Protein AF-A0A7Y9DZB4-F1 (afdb_monomer)

Organism: NCBI:txid663602

Foldseek 3Di:
DDDDDDDDDDDDDPDDDDDDDDDDDDDDDDDDDPLPPPPPDDDPVLLVVLVLLQVQQWFAAPPDQQGIDGVNHGDPPSCSRVVCVVNQQWDWADDPPPDTTGIHGGPSVCVVNVHPPPD

Solvent-accessible surface area (backbone atoms only — not comparable to full-atom values): 7753 Å² total; per-residue (Å²): 134,85,87,80,91,77,82,78,84,78,77,82,80,82,76,77,79,79,83,81,80,76,90,80,85,80,88,75,81,89,71,87,69,79,95,73,80,69,68,94,70,73,49,74,67,58,48,53,50,50,53,39,23,69,68,63,41,23,33,32,38,94,88,47,92,59,35,25,22,49,79,87,37,78,39,95,52,51,60,50,44,61,51,34,39,74,67,52,34,30,41,77,42,84,50,64,90,97,48,59,18,40,33,36,65,25,73,64,35,34,61,74,70,68,49,83,87,82,127

Structure (mmCIF, N/CA/C/O backbone):
data_AF-A0A7Y9DZB4-F1
#
_entry.id   AF-A0A7Y9DZB4-F1
#
loop_
_atom_site.group_PDB
_atom_site.id
_atom_site.type_symbol
_atom_site.label_atom_id
_atom_site.label_alt_id
_atom_site.label_comp_id
_atom_site.label_asym_id
_atom_site.label_entity_id
_atom_site.label_seq_id
_atom_site.pdbx_PDB_ins_code
_atom_site.Cartn_x
_atom_site.Cartn_y
_atom_site.Cartn_z
_atom_site.occupancy
_atom_site.B_iso_or_equiv
_atom_site.auth_seq_id
_atom_site.auth_comp_id
_atom_site.auth_asym_id
_atom_site.auth_atom_id
_atom_site.pdbx_PDB_model_num
ATOM 1 N N . MET A 1 1 ? -20.172 -40.048 -53.723 1.00 40.56 1 MET A N 1
ATOM 2 C CA . MET A 1 1 ? -18.847 -39.722 -53.156 1.00 40.56 1 MET A CA 1
ATOM 3 C C . MET A 1 1 ? -18.949 -38.396 -52.409 1.00 40.56 1 MET A C 1
ATOM 5 O O . MET A 1 1 ? -19.371 -37.424 -53.011 1.00 40.56 1 MET A O 1
ATOM 9 N N . THR A 1 2 ? -18.633 -38.432 -51.111 1.00 47.84 2 THR A N 1
ATOM 10 C CA . THR A 1 2 ? -17.966 -37.404 -50.282 1.00 47.84 2 THR A CA 1
ATOM 11 C C . THR A 1 2 ? -18.483 -35.954 -50.253 1.00 47.84 2 THR A C 1
ATOM 13 O O . THR A 1 2 ? -18.338 -35.192 -51.200 1.00 47.84 2 THR A O 1
ATOM 16 N N . VAL A 1 3 ? -18.962 -35.556 -49.069 1.00 51.53 3 VAL A N 1
ATOM 17 C CA . VAL A 1 3 ? -19.099 -34.164 -48.598 1.00 51.53 3 VAL A CA 1
ATOM 18 C C . VAL A 1 3 ? -17.707 -33.576 -48.320 1.00 51.53 3 VAL A C 1
ATOM 20 O O . VAL A 1 3 ? -16.842 -34.301 -47.824 1.00 51.53 3 VAL A O 1
ATOM 23 N N . PRO A 1 4 ? -17.509 -32.256 -48.484 1.00 53.22 4 PRO A N 1
ATOM 24 C CA . PRO A 1 4 ? -16.897 -31.551 -47.363 1.00 53.22 4 PRO A CA 1
ATOM 25 C C . PRO A 1 4 ? -17.661 -30.284 -46.968 1.00 53.22 4 PRO A C 1
ATOM 27 O O . PRO A 1 4 ? -18.078 -29.465 -47.784 1.00 53.22 4 PRO A O 1
ATOM 30 N N . ALA A 1 5 ? -17.820 -30.158 -45.654 1.00 56.97 5 ALA A N 1
ATOM 31 C CA . ALA A 1 5 ? -18.380 -29.019 -44.961 1.00 56.97 5 ALA A CA 1
ATOM 32 C C . ALA A 1 5 ? -17.468 -27.795 -45.127 1.00 56.97 5 ALA A C 1
ATOM 34 O O . ALA A 1 5 ? -16.314 -27.811 -44.696 1.00 56.97 5 ALA A O 1
ATOM 35 N N . ALA A 1 6 ? -18.001 -26.715 -45.695 1.00 50.62 6 ALA A N 1
ATOM 36 C CA . ALA A 1 6 ? -17.338 -25.419 -45.709 1.00 50.62 6 ALA A CA 1
ATOM 37 C C . ALA A 1 6 ? -18.009 -24.487 -44.692 1.00 50.62 6 ALA A C 1
ATOM 39 O O . ALA A 1 6 ? -19.182 -24.137 -44.797 1.00 50.62 6 ALA A O 1
ATOM 40 N N . ARG A 1 7 ? -17.217 -24.142 -43.673 1.00 52.00 7 ARG A N 1
ATOM 41 C CA . ARG A 1 7 ? -17.470 -23.174 -42.600 1.00 52.00 7 ARG A CA 1
ATOM 42 C C . ARG A 1 7 ? -18.186 -21.916 -43.100 1.00 52.00 7 ARG A C 1
ATOM 44 O O . ARG A 1 7 ? -17.708 -21.253 -44.014 1.00 52.00 7 ARG A O 1
ATOM 51 N N . GLY A 1 8 ? -19.268 -21.549 -42.416 1.00 49.66 8 GLY A N 1
ATOM 52 C CA . GLY A 1 8 ? -19.957 -20.279 -42.626 1.00 49.66 8 GLY A CA 1
ATOM 53 C C . GLY A 1 8 ? -19.046 -19.062 -42.393 1.00 49.66 8 GLY A C 1
ATOM 54 O O . GLY A 1 8 ? -18.129 -19.121 -41.563 1.00 49.66 8 GLY A O 1
ATOM 55 N N . PRO A 1 9 ? -19.286 -17.943 -43.096 1.00 49.72 9 PRO A N 1
ATOM 56 C CA . PRO A 1 9 ? -18.543 -16.714 -42.872 1.00 49.72 9 PRO A CA 1
ATOM 57 C C . PRO A 1 9 ? -18.872 -16.147 -41.485 1.00 49.72 9 PRO A C 1
ATOM 59 O O . PRO A 1 9 ? -20.027 -15.893 -41.138 1.00 49.72 9 PRO A O 1
ATOM 62 N N . ARG A 1 10 ? -17.829 -15.956 -40.672 1.00 52.25 10 ARG A N 1
ATOM 63 C CA . ARG A 1 10 ? -17.907 -15.237 -39.397 1.00 52.25 10 ARG A CA 1
ATOM 64 C C . ARG A 1 10 ? -18.275 -13.779 -39.681 1.00 52.25 10 ARG A C 1
ATOM 66 O O . ARG A 1 10 ? -17.613 -13.120 -40.477 1.00 52.25 10 ARG A O 1
ATOM 73 N N . ARG A 1 11 ? -19.328 -13.290 -39.020 1.00 51.31 11 ARG A N 1
ATOM 74 C CA . ARG A 1 11 ? -19.746 -11.879 -39.030 1.00 51.31 11 ARG A CA 1
ATOM 75 C C . ARG A 1 11 ? -18.556 -10.957 -38.706 1.00 51.31 11 ARG A C 1
ATOM 77 O O . ARG A 1 11 ? -17.810 -11.274 -37.778 1.00 51.31 11 ARG A O 1
ATOM 84 N N . PRO A 1 12 ? -18.397 -9.808 -39.384 1.00 42.91 12 PRO A N 1
ATOM 85 C CA . PRO A 1 12 ? -17.452 -8.794 -38.944 1.00 42.91 12 PRO A CA 1
ATOM 86 C C . PRO A 1 12 ? -17.943 -8.197 -37.620 1.00 42.91 12 PRO A C 1
ATOM 88 O O . PRO A 1 12 ? -19.071 -7.711 -37.521 1.00 42.91 12 PRO A O 1
ATOM 91 N N . ALA A 1 13 ? -17.103 -8.254 -36.587 1.00 48.38 13 ALA A N 1
ATOM 92 C CA . ALA A 1 13 ? -17.318 -7.498 -35.364 1.00 48.38 13 ALA A CA 1
ATOM 93 C C . ALA A 1 13 ? -17.157 -6.009 -35.699 1.00 48.38 13 ALA A C 1
ATOM 95 O O . ALA A 1 13 ? -16.044 -5.526 -35.911 1.00 48.38 13 ALA A O 1
ATOM 96 N N . VAL A 1 14 ? -18.279 -5.296 -35.789 1.00 45.47 14 VAL A N 1
ATOM 97 C CA . VAL A 1 14 ? -18.306 -3.833 -35.839 1.00 45.47 14 VAL A CA 1
ATOM 98 C C . VAL A 1 14 ? -17.691 -3.333 -34.536 1.00 45.47 14 VAL A C 1
ATOM 100 O O . VAL A 1 14 ? -18.293 -3.426 -33.470 1.00 45.47 14 VAL A O 1
ATOM 103 N N . ARG A 1 15 ? -16.448 -2.861 -34.619 1.00 45.25 15 ARG A N 1
ATOM 104 C CA . ARG A 1 15 ? -15.750 -2.204 -33.517 1.00 45.25 15 ARG A CA 1
ATOM 105 C C . ARG A 1 15 ? -16.180 -0.742 -33.537 1.00 45.25 15 ARG A C 1
ATOM 107 O O . ARG A 1 15 ? -15.688 0.035 -34.350 1.00 45.25 15 ARG A O 1
ATOM 114 N N . THR A 1 16 ? -17.139 -0.379 -32.696 1.00 47.94 16 THR A N 1
ATOM 115 C CA . THR A 1 16 ? -17.482 1.022 -32.445 1.00 47.94 16 THR A CA 1
ATOM 116 C C . THR A 1 16 ? -16.262 1.738 -31.852 1.00 47.94 16 THR A C 1
ATOM 118 O O . THR A 1 16 ? -15.683 1.239 -30.884 1.00 47.94 16 THR A O 1
ATOM 121 N N . PRO A 1 17 ? -15.829 2.888 -32.395 1.00 43.03 17 PRO A N 1
ATOM 122 C CA . PRO A 1 17 ? -14.870 3.740 -31.709 1.00 43.03 17 PRO A CA 1
ATOM 123 C C . PRO A 1 17 ? -15.565 4.431 -30.527 1.00 43.03 17 PRO A C 1
ATOM 125 O O . PRO A 1 17 ? -16.598 5.078 -30.695 1.00 43.03 17 PRO A O 1
ATOM 128 N N . HIS A 1 18 ? -14.999 4.295 -29.326 1.00 32.50 18 HIS A N 1
ATOM 129 C CA . HIS A 1 18 ? -15.340 5.168 -28.203 1.00 32.50 18 HIS A CA 1
ATOM 130 C C . HIS A 1 18 ? -14.885 6.593 -28.557 1.00 32.50 18 HIS A C 1
ATOM 132 O O . HIS A 1 18 ? -13.732 6.755 -28.968 1.00 32.50 18 HIS A O 1
ATOM 138 N N . PRO A 1 19 ? -15.735 7.626 -28.423 1.00 39.53 19 PRO A N 1
ATOM 139 C CA . PRO A 1 19 ? -15.304 8.992 -28.669 1.00 39.53 19 PRO A CA 1
ATOM 140 C C . PRO A 1 19 ? -14.225 9.378 -27.652 1.00 39.53 19 PRO A C 1
ATOM 142 O O . PRO A 1 19 ? -14.448 9.353 -26.441 1.00 39.53 19 PRO A O 1
ATOM 145 N N . ALA A 1 20 ? -13.047 9.719 -28.173 1.00 43.56 20 ALA A N 1
ATOM 146 C CA . ALA A 1 20 ? -11.987 10.386 -27.439 1.00 43.56 20 ALA A CA 1
ATOM 147 C C . ALA A 1 20 ? -12.495 11.774 -27.028 1.00 43.56 20 ALA A C 1
ATOM 149 O O . ALA A 1 20 ? -12.616 12.671 -27.863 1.00 43.56 20 ALA A O 1
ATOM 150 N N . LEU A 1 21 ? -12.839 11.936 -25.749 1.00 41.00 21 LEU A N 1
ATOM 151 C CA . LEU A 1 21 ? -13.174 13.242 -25.205 1.00 41.00 21 LEU A CA 1
ATOM 152 C C . LEU A 1 21 ? -11.869 14.024 -25.027 1.00 41.00 21 LEU A C 1
ATOM 154 O O . LEU A 1 21 ? -10.999 13.647 -24.243 1.00 41.00 21 LEU A O 1
ATOM 158 N N . ALA A 1 22 ? -11.738 15.069 -25.837 1.00 37.25 22 ALA A N 1
ATOM 159 C CA . ALA A 1 22 ? -10.593 15.953 -25.910 1.00 37.25 22 ALA A CA 1
ATOM 160 C C . ALA A 1 22 ? -10.222 16.549 -24.544 1.00 37.25 22 ALA A C 1
ATOM 162 O O . ALA A 1 22 ? -11.070 16.995 -23.771 1.00 37.25 22 ALA A O 1
ATOM 163 N N . ALA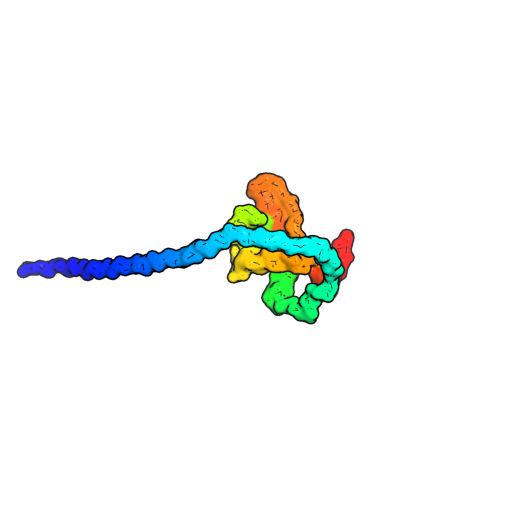 A 1 23 ? -8.917 16.598 -24.295 1.00 39.84 23 ALA A N 1
ATOM 164 C CA . ALA A 1 23 ? -8.311 17.396 -23.251 1.00 39.84 23 ALA A CA 1
ATOM 165 C C . ALA A 1 23 ? -8.504 18.894 -23.534 1.00 39.84 23 ALA A C 1
ATOM 167 O O . ALA A 1 23 ? -8.212 19.347 -24.637 1.00 39.84 23 ALA A O 1
ATOM 168 N N . THR A 1 24 ? -8.927 19.658 -22.524 1.00 41.56 24 THR A N 1
ATOM 169 C CA . THR A 1 24 ? -8.230 20.858 -22.009 1.00 41.56 24 THR A CA 1
ATOM 170 C C . THR A 1 24 ? -8.832 21.206 -20.632 1.00 41.56 24 THR A C 1
ATOM 172 O O . THR A 1 24 ? -10.050 21.361 -20.545 1.00 41.56 24 THR A O 1
ATOM 175 N N . PRO A 1 25 ? -8.047 21.324 -19.544 1.00 47.66 25 PRO A N 1
ATOM 176 C CA . PRO A 1 25 ? -8.549 21.813 -18.258 1.00 47.66 25 PRO A CA 1
ATOM 177 C C . PRO A 1 25 ? -8.534 23.353 -18.202 1.00 47.66 25 PRO A C 1
ATOM 179 O O . PRO A 1 25 ? -7.501 23.946 -18.517 1.00 47.66 25 PRO A O 1
ATOM 182 N N . PRO A 1 26 ? -9.601 24.039 -17.751 1.00 41.75 26 PRO A N 1
ATOM 183 C CA . PRO A 1 26 ? -9.462 25.395 -17.243 1.00 41.75 26 PRO A CA 1
ATOM 184 C C . PRO A 1 26 ? -8.977 25.355 -15.787 1.00 41.75 26 PRO A C 1
ATOM 186 O O . PRO A 1 26 ? -9.491 24.609 -14.951 1.00 41.75 26 PRO A O 1
ATOM 189 N N . ALA A 1 27 ? -7.946 26.155 -15.522 1.00 46.81 27 ALA A N 1
ATOM 190 C CA . ALA A 1 27 ? -7.295 26.340 -14.235 1.00 46.81 27 ALA A CA 1
ATOM 191 C C . ALA A 1 27 ? -8.301 26.627 -13.110 1.00 46.81 27 ALA A C 1
ATOM 193 O O . ALA A 1 27 ? -9.052 27.600 -13.169 1.00 46.81 27 ALA A O 1
ATOM 194 N N . VAL A 1 28 ? -8.271 25.804 -12.060 1.00 48.53 28 VAL A N 1
ATOM 195 C CA . VAL A 1 28 ? -8.932 26.110 -10.789 1.00 48.53 28 VAL A CA 1
ATOM 196 C C . VAL A 1 28 ? -7.841 26.588 -9.830 1.00 48.53 28 VAL A C 1
ATOM 198 O O . VAL A 1 28 ? -6.855 25.867 -9.660 1.00 48.53 28 VAL A O 1
ATOM 201 N N . PRO A 1 29 ? -7.954 27.791 -9.242 1.00 46.03 29 PRO A N 1
ATOM 202 C CA . PRO A 1 29 ? -6.919 28.324 -8.377 1.00 46.03 29 PRO A CA 1
ATOM 203 C C . PRO A 1 29 ? -6.811 27.507 -7.089 1.00 46.03 29 PRO A C 1
ATOM 205 O O . PRO A 1 29 ? -7.795 27.064 -6.496 1.00 46.03 29 PRO A O 1
ATOM 208 N N . GLU A 1 30 ? -5.558 27.334 -6.698 1.00 49.59 30 GLU A N 1
ATOM 209 C CA . GLU A 1 30 ? -5.000 26.613 -5.565 1.00 49.59 30 GLU A CA 1
ATOM 210 C C . GLU A 1 30 ? -5.540 27.137 -4.222 1.00 49.59 30 GLU A C 1
ATOM 212 O O . GLU A 1 30 ? -4.892 27.886 -3.493 1.00 49.59 30 GLU A O 1
ATOM 217 N N . ALA A 1 31 ? -6.767 26.755 -3.874 1.00 39.28 31 ALA A N 1
ATOM 218 C CA . ALA A 1 31 ? -7.271 26.916 -2.521 1.00 39.28 31 ALA A CA 1
ATOM 219 C C . ALA A 1 31 ? -6.742 25.754 -1.672 1.00 39.28 31 ALA A C 1
ATOM 221 O O . ALA A 1 31 ? -7.242 24.632 -1.757 1.00 39.28 31 ALA A O 1
ATOM 222 N N . ARG A 1 32 ? -5.720 26.041 -0.856 1.00 48.53 32 ARG A N 1
ATOM 223 C CA . ARG A 1 32 ? -5.269 25.230 0.287 1.00 48.53 32 ARG A CA 1
ATOM 224 C C . ARG A 1 32 ? -6.486 24.781 1.106 1.00 48.53 32 ARG A C 1
ATOM 226 O O . ARG A 1 32 ? -6.954 25.525 1.964 1.00 48.53 32 ARG A O 1
ATOM 233 N N . ARG A 1 33 ? -7.006 23.580 0.846 1.00 45.38 33 ARG A N 1
ATOM 234 C CA . ARG A 1 33 ? -7.937 22.916 1.761 1.00 45.38 33 ARG A CA 1
ATOM 235 C C . ARG A 1 33 ? -7.105 22.152 2.795 1.00 45.38 33 ARG A C 1
ATOM 237 O O . ARG A 1 33 ? -6.195 21.427 2.388 1.00 45.38 33 ARG A O 1
ATOM 244 N N . PRO A 1 34 ? -7.353 22.331 4.102 1.00 44.88 34 PRO A N 1
ATOM 245 C CA . PRO A 1 34 ? -6.753 21.475 5.116 1.00 44.88 34 PRO A CA 1
ATOM 246 C C . PRO A 1 34 ? -7.171 20.007 4.876 1.00 44.88 34 PRO A C 1
ATOM 248 O O . PRO A 1 34 ? -8.253 19.766 4.333 1.00 44.88 34 PRO A O 1
ATOM 251 N N . PRO A 1 35 ? -6.322 19.024 5.219 1.00 47.88 35 PRO A N 1
ATOM 252 C CA . PRO A 1 35 ? -6.611 17.605 5.026 1.00 47.88 35 PRO A CA 1
ATOM 253 C C . PRO A 1 35 ? -7.598 17.100 6.098 1.00 47.88 35 PRO A C 1
ATOM 255 O O . PRO A 1 35 ? -7.193 16.414 7.027 1.00 47.88 35 PRO A O 1
ATOM 258 N N . GLU A 1 36 ? -8.880 17.459 5.994 1.00 47.34 36 GLU A N 1
ATOM 259 C CA . GLU A 1 36 ? -9.910 17.148 7.012 1.00 47.34 36 GLU A CA 1
ATOM 260 C C . GLU A 1 36 ? -11.051 16.249 6.491 1.00 47.34 36 GLU A C 1
ATOM 262 O O . GLU A 1 36 ? -12.000 16.000 7.217 1.00 47.34 36 GLU A O 1
ATOM 267 N N . ASP A 1 37 ? -10.960 15.696 5.278 1.00 44.38 37 ASP A N 1
ATOM 268 C CA . ASP A 1 37 ? -11.852 14.609 4.840 1.00 44.38 37 ASP A CA 1
ATOM 269 C C . ASP A 1 37 ? -11.080 13.284 4.879 1.00 44.38 37 ASP A C 1
ATOM 271 O O . ASP A 1 37 ? -10.798 12.655 3.854 1.00 44.38 37 ASP A O 1
ATOM 275 N N . VAL A 1 38 ? -10.682 12.860 6.083 1.00 50.62 38 VAL A N 1
ATOM 276 C CA . VAL A 1 38 ? -10.376 11.442 6.298 1.00 50.62 38 VAL A CA 1
ATOM 277 C C . VAL A 1 38 ? -11.700 10.716 6.055 1.00 50.62 38 VAL A C 1
ATOM 279 O O . VAL A 1 38 ? -12.656 11.001 6.771 1.00 50.62 38 VAL A O 1
ATOM 282 N N . PRO A 1 39 ? -11.825 9.832 5.048 1.00 50.59 39 PRO A N 1
ATOM 283 C CA . PRO A 1 39 ? -13.091 9.163 4.785 1.00 50.59 39 PRO A CA 1
ATOM 284 C C . PRO A 1 39 ? -13.510 8.415 6.053 1.00 50.59 39 PRO A C 1
ATOM 286 O O . PRO A 1 39 ? -12.836 7.467 6.456 1.00 50.59 39 PRO A O 1
ATOM 289 N N . GLU A 1 40 ? -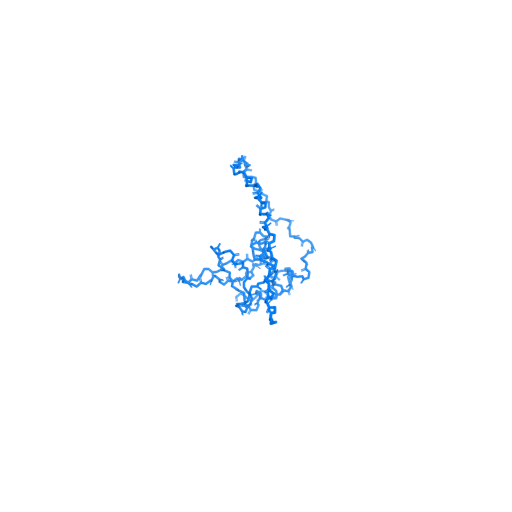14.611 8.845 6.677 1.00 54.53 40 GLU A N 1
ATOM 290 C CA . GLU A 1 40 ? -15.112 8.321 7.961 1.00 54.53 40 GLU A CA 1
ATOM 291 C C . GLU A 1 40 ? -15.383 6.805 7.933 1.00 54.53 40 GLU A C 1
ATOM 293 O O . GLU A 1 40 ? -15.513 6.170 8.977 1.00 54.53 40 GLU A O 1
ATOM 298 N N . ALA A 1 41 ? -15.375 6.185 6.748 1.00 61.09 41 ALA A N 1
ATOM 299 C CA . ALA A 1 41 ? -15.274 4.744 6.595 1.00 61.09 41 ALA A CA 1
ATOM 300 C C . ALA A 1 41 ? -14.410 4.367 5.381 1.00 61.09 41 ALA A C 1
ATOM 302 O O . ALA A 1 41 ? -14.806 4.528 4.225 1.00 61.09 41 ALA A O 1
ATOM 303 N N . VAL A 1 42 ? -13.236 3.786 5.632 1.00 73.94 42 VAL A N 1
ATOM 304 C CA . VAL A 1 42 ? -12.482 3.057 4.602 1.00 73.94 42 VAL A CA 1
ATOM 305 C C . VAL A 1 42 ? -13.219 1.760 4.295 1.00 73.94 42 VAL A C 1
ATOM 307 O O . VAL A 1 42 ? -13.592 1.014 5.203 1.00 73.94 42 VAL A O 1
ATOM 310 N N . SER A 1 43 ? -13.432 1.470 3.009 1.00 82.62 43 SER A N 1
ATOM 311 C CA . SER A 1 43 ? -14.136 0.250 2.611 1.00 82.62 43 SER A CA 1
ATOM 312 C C . SER A 1 43 ? -13.391 -1.004 3.111 1.00 82.62 43 SER A C 1
ATOM 314 O O . SER A 1 43 ? -12.160 -0.994 3.205 1.00 82.62 43 SER A O 1
ATOM 316 N N . PRO A 1 44 ? -14.076 -2.134 3.380 1.00 82.62 44 PRO A N 1
ATOM 317 C CA . PRO A 1 44 ? -13.404 -3.378 3.770 1.00 82.62 44 PRO A CA 1
ATOM 318 C C . PRO A 1 44 ? -12.332 -3.829 2.767 1.00 82.62 44 PRO A C 1
ATOM 320 O O . PRO A 1 44 ? -11.320 -4.414 3.152 1.00 82.62 44 PRO A O 1
ATOM 323 N N . ARG A 1 45 ? -12.535 -3.517 1.479 1.00 85.12 45 ARG A N 1
ATOM 324 C CA . ARG A 1 45 ? -11.565 -3.769 0.409 1.00 85.12 45 ARG A CA 1
ATOM 325 C C . ARG A 1 45 ? -10.321 -2.905 0.577 1.00 85.12 45 ARG A C 1
ATOM 327 O O . ARG A 1 45 ? -9.221 -3.445 0.604 1.00 85.12 45 ARG A O 1
ATOM 334 N N . ASP A 1 46 ? -10.489 -1.593 0.699 1.00 87.06 46 ASP A N 1
ATOM 335 C CA . ASP A 1 46 ? -9.365 -0.673 0.876 1.00 87.06 46 ASP A CA 1
ATOM 336 C C . ASP A 1 46 ? -8.606 -0.998 2.168 1.00 87.06 46 ASP A C 1
ATOM 338 O O . ASP A 1 46 ? -7.380 -1.011 2.172 1.00 87.06 46 ASP A O 1
ATOM 342 N N . ARG A 1 47 ? -9.312 -1.400 3.234 1.00 87.50 47 ARG A N 1
ATOM 343 C CA . ARG A 1 47 ? -8.696 -1.898 4.469 1.00 87.50 47 ARG A CA 1
ATOM 344 C C . ARG A 1 47 ? -7.842 -3.144 4.226 1.00 87.50 47 ARG A C 1
ATOM 346 O O . ARG A 1 47 ? -6.711 -3.193 4.697 1.00 87.50 47 ARG A O 1
ATOM 353 N N . ALA A 1 48 ? -8.340 -4.137 3.487 1.00 89.62 48 ALA A N 1
ATOM 354 C CA . ALA A 1 48 ? -7.564 -5.335 3.152 1.00 89.62 48 ALA A CA 1
ATOM 355 C C . ALA A 1 48 ? -6.306 -4.997 2.334 1.00 89.62 48 ALA A C 1
ATOM 357 O O . ALA A 1 48 ? -5.237 -5.561 2.575 1.00 89.62 48 ALA A O 1
ATOM 358 N N . ILE A 1 49 ? -6.417 -4.039 1.412 1.00 89.62 49 ILE A N 1
ATOM 359 C CA . ILE A 1 49 ? -5.283 -3.542 0.632 1.00 89.62 49 ILE A CA 1
ATOM 360 C C . ILE A 1 49 ? -4.279 -2.829 1.542 1.00 89.62 49 ILE A C 1
ATOM 362 O O . ILE A 1 49 ? -3.095 -3.142 1.492 1.00 89.62 49 ILE A O 1
ATOM 366 N N . LEU A 1 50 ? -4.728 -1.937 2.426 1.00 90.88 50 LEU A N 1
ATOM 367 C CA . LEU A 1 50 ? -3.854 -1.250 3.378 1.00 90.88 50 LEU A CA 1
ATOM 368 C C . LEU A 1 50 ? -3.154 -2.235 4.330 1.00 90.88 50 LEU A C 1
ATOM 370 O O . LEU A 1 50 ? -1.982 -2.048 4.636 1.00 90.88 50 LEU A O 1
ATOM 374 N N . MET A 1 51 ? -3.803 -3.331 4.730 1.00 90.81 51 MET A N 1
ATOM 375 C CA . MET A 1 51 ? -3.145 -4.402 5.493 1.00 90.81 51 MET A CA 1
ATOM 376 C C . MET A 1 51 ? -2.072 -5.134 4.672 1.00 90.81 51 MET A C 1
ATOM 378 O O . MET A 1 51 ? -1.024 -5.498 5.203 1.00 90.81 51 MET A O 1
ATOM 382 N N . ALA A 1 52 ? -2.288 -5.339 3.370 1.00 91.69 52 ALA A N 1
ATOM 383 C CA . ALA A 1 52 ? -1.260 -5.892 2.487 1.00 91.69 52 ALA A CA 1
ATOM 384 C C . ALA A 1 52 ? -0.084 -4.919 2.281 1.00 91.69 52 ALA A C 1
ATOM 386 O O . ALA A 1 52 ? 1.067 -5.356 2.220 1.00 91.69 52 ALA A O 1
ATOM 387 N N . VAL A 1 53 ? -0.362 -3.612 2.229 1.00 92.00 53 VAL A N 1
ATOM 388 C CA . VAL A 1 53 ? 0.653 -2.548 2.206 1.00 92.00 53 VAL A CA 1
ATOM 389 C C . VAL A 1 53 ? 1.439 -2.532 3.520 1.00 92.00 53 VAL A C 1
ATOM 391 O O . VAL A 1 53 ? 2.665 -2.477 3.485 1.00 92.00 53 VAL A O 1
ATOM 394 N N . ALA A 1 54 ? 0.766 -2.661 4.669 1.00 90.12 54 ALA A N 1
ATOM 395 C CA . ALA A 1 54 ? 1.401 -2.758 5.987 1.00 90.12 54 ALA A CA 1
ATOM 396 C C . ALA A 1 54 ? 2.375 -3.943 6.075 1.00 90.12 54 ALA A C 1
ATOM 398 O O . ALA A 1 54 ? 3.433 -3.837 6.683 1.00 90.12 54 ALA A O 1
ATOM 399 N N . ALA A 1 55 ? 2.034 -5.057 5.423 1.00 89.44 55 ALA A N 1
ATOM 400 C CA . ALA A 1 55 ? 2.884 -6.240 5.333 1.00 89.44 55 ALA A CA 1
ATOM 401 C C . ALA A 1 55 ? 4.060 -6.094 4.341 1.00 89.44 55 ALA A C 1
ATOM 403 O O . ALA A 1 55 ? 4.805 -7.051 4.151 1.00 89.44 55 ALA A O 1
ATOM 404 N N . GLY A 1 56 ? 4.208 -4.951 3.659 1.00 90.44 56 GLY A N 1
ATOM 405 C CA . GLY A 1 56 ? 5.277 -4.721 2.680 1.00 90.44 56 GLY A CA 1
ATOM 406 C C . GLY A 1 56 ? 5.141 -5.541 1.392 1.00 90.44 56 GLY A C 1
ATOM 407 O O . GLY A 1 56 ? 6.099 -5.666 0.636 1.00 90.44 56 GLY A O 1
ATOM 408 N N . ARG A 1 57 ? 3.956 -6.104 1.127 1.00 90.88 57 ARG A N 1
ATOM 409 C CA . ARG A 1 57 ? 3.698 -7.006 -0.012 1.00 90.88 57 ARG A CA 1
ATOM 410 C C . ARG A 1 57 ? 3.315 -6.284 -1.302 1.00 90.88 57 ARG A C 1
ATOM 412 O O . ARG A 1 57 ? 3.051 -6.924 -2.319 1.00 90.88 57 ARG A O 1
ATOM 419 N N . CYS A 1 58 ? 3.222 -4.957 -1.247 1.00 92.88 58 CYS A N 1
ATOM 420 C CA . CYS A 1 58 ? 2.657 -4.146 -2.312 1.00 92.88 58 CYS A CA 1
ATOM 421 C C . CYS A 1 58 ? 3.728 -3.374 -3.078 1.00 92.88 58 CYS A C 1
ATOM 423 O O . CYS A 1 58 ? 4.537 -2.653 -2.488 1.00 92.88 58 CYS A O 1
ATOM 425 N N . THR A 1 59 ? 3.669 -3.461 -4.403 1.00 94.19 59 THR A N 1
ATOM 426 C CA . THR A 1 59 ? 4.494 -2.661 -5.308 1.00 94.19 59 THR A CA 1
ATOM 427 C C . THR A 1 59 ? 3.627 -1.985 -6.357 1.00 94.19 59 THR A C 1
ATOM 429 O O . THR A 1 59 ? 2.497 -2.391 -6.622 1.00 94.19 59 THR A O 1
ATOM 432 N N . MET A 1 60 ? 4.124 -0.896 -6.923 1.00 91.38 60 MET A N 1
ATOM 433 C CA . MET A 1 60 ? 3.413 -0.138 -7.942 1.00 91.38 60 MET A CA 1
ATOM 434 C C . MET A 1 60 ? 4.422 0.511 -8.874 1.00 91.38 60 MET A C 1
ATOM 436 O O . MET A 1 60 ? 5.425 1.062 -8.421 1.00 91.38 60 MET A O 1
ATOM 440 N N . ASN A 1 61 ? 4.160 0.465 -10.173 1.00 86.69 61 ASN A N 1
ATOM 441 C CA . ASN A 1 61 ? 4.907 1.266 -11.127 1.00 86.69 61 ASN A CA 1
ATOM 442 C C . ASN A 1 61 ? 4.064 2.505 -11.473 1.00 86.69 61 ASN A C 1
ATOM 444 O O . ASN A 1 61 ? 2.985 2.336 -12.035 1.00 86.69 61 ASN A O 1
ATOM 448 N N . PRO A 1 62 ? 4.503 3.730 -11.122 1.00 72.81 62 PRO A N 1
ATOM 449 C CA . PRO A 1 62 ? 3.732 4.939 -11.412 1.00 72.81 62 PRO A CA 1
ATOM 450 C C . PRO A 1 62 ? 3.551 5.187 -12.918 1.00 72.81 62 PRO A C 1
ATOM 452 O O . PRO A 1 62 ? 2.585 5.844 -13.297 1.00 72.81 62 PRO A O 1
ATOM 455 N N . ASP A 1 63 ? 4.438 4.631 -13.751 1.00 75.94 63 ASP A N 1
ATOM 456 C CA . ASP A 1 63 ? 4.451 4.821 -15.204 1.00 75.94 63 ASP A CA 1
ATOM 457 C C . ASP A 1 63 ? 3.792 3.662 -15.977 1.00 75.94 63 ASP A C 1
ATOM 459 O O . ASP A 1 63 ? 3.663 3.723 -17.201 1.00 75.94 63 ASP A O 1
ATOM 463 N N . ALA A 1 64 ? 3.381 2.583 -15.297 1.00 69.81 64 ALA A N 1
ATOM 464 C CA . ALA A 1 64 ? 2.722 1.449 -15.943 1.00 69.81 64 ALA A CA 1
ATOM 465 C C . ALA A 1 64 ? 1.196 1.572 -15.891 1.00 69.81 64 ALA A C 1
ATOM 467 O O . ALA A 1 64 ? 0.616 2.053 -14.923 1.00 69.81 64 ALA A O 1
ATOM 468 N N . ALA A 1 65 ? 0.530 1.040 -16.920 1.00 62.53 65 ALA A N 1
ATOM 469 C CA . ALA A 1 65 ? -0.921 0.845 -16.899 1.00 62.53 65 ALA A CA 1
ATOM 470 C C . ALA A 1 65 ? -1.352 -0.183 -15.834 1.00 62.53 65 ALA A C 1
ATOM 472 O O . ALA A 1 65 ? -2.490 -0.166 -15.362 1.00 62.53 65 ALA A O 1
ATOM 473 N N . GLU A 1 66 ? -0.438 -1.086 -15.472 1.00 64.56 66 GLU A N 1
ATOM 474 C CA . GLU A 1 66 ? -0.602 -2.030 -14.375 1.00 64.56 66 GLU A CA 1
ATOM 475 C C . GLU A 1 66 ? -0.483 -1.271 -13.052 1.00 64.56 66 GLU A C 1
ATOM 477 O O . GLU A 1 66 ? 0.580 -0.754 -12.718 1.00 64.56 66 GLU A O 1
ATOM 482 N N . GLY A 1 67 ? -1.602 -1.166 -12.333 1.00 83.12 67 GLY A N 1
ATOM 483 C CA . GLY A 1 67 ? -1.688 -0.421 -11.082 1.00 83.12 67 GLY A CA 1
ATOM 484 C C . GLY A 1 67 ? -0.983 -1.115 -9.911 1.00 83.12 67 GLY A C 1
ATOM 485 O O . GLY A 1 67 ? 0.190 -1.472 -9.956 1.00 83.12 67 GLY A O 1
ATOM 486 N N . LEU A 1 68 ? -1.698 -1.276 -8.800 1.00 88.75 68 LEU A N 1
ATOM 487 C CA . LEU A 1 68 ? -1.147 -1.905 -7.600 1.00 88.75 68 LEU A CA 1
ATOM 488 C C . LEU A 1 68 ? -0.902 -3.406 -7.825 1.00 88.75 68 LEU A C 1
ATOM 490 O O . LEU A 1 68 ? -1.829 -4.132 -8.187 1.00 88.75 68 LEU A O 1
ATOM 494 N N . LEU A 1 69 ? 0.306 -3.880 -7.527 1.00 92.38 69 LEU A N 1
ATOM 495 C CA . LEU A 1 69 ? 0.643 -5.297 -7.442 1.00 92.38 69 LEU A CA 1
ATOM 496 C C . LEU A 1 69 ? 0.692 -5.731 -5.976 1.00 92.38 69 LEU A C 1
ATOM 498 O O . LEU A 1 69 ? 1.303 -5.061 -5.145 1.00 92.38 69 LEU A O 1
ATOM 502 N N . VAL A 1 70 ? 0.089 -6.877 -5.667 1.00 91.38 70 VAL A N 1
ATOM 503 C CA . VAL A 1 70 ? 0.175 -7.542 -4.360 1.00 91.38 70 VAL A CA 1
ATOM 504 C C . VAL A 1 70 ? 0.835 -8.892 -4.575 1.00 91.38 70 VAL A C 1
ATOM 506 O O . VAL A 1 70 ? 0.330 -9.698 -5.356 1.00 91.38 7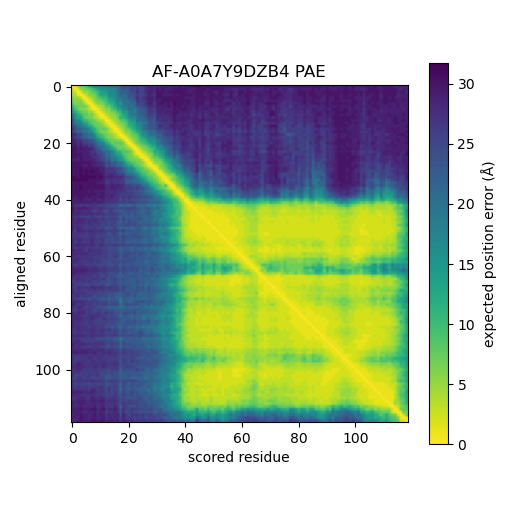0 VAL A O 1
ATOM 509 N N . ASP A 1 71 ? 1.975 -9.133 -3.929 1.00 90.19 71 ASP A N 1
ATOM 510 C CA . ASP A 1 71 ? 2.745 -10.374 -4.100 1.00 90.19 71 ASP A CA 1
ATOM 511 C C . ASP A 1 71 ? 3.063 -10.671 -5.587 1.00 90.19 71 ASP A C 1
ATOM 513 O O . ASP A 1 71 ? 3.030 -11.813 -6.047 1.00 90.19 71 ASP A O 1
ATOM 517 N N . GLY A 1 72 ? 3.311 -9.614 -6.372 1.00 89.25 72 GLY A N 1
ATOM 518 C CA . GLY A 1 72 ? 3.592 -9.696 -7.810 1.00 89.25 72 GLY A CA 1
ATOM 519 C C . GLY A 1 72 ? 2.374 -9.965 -8.704 1.00 89.25 72 GLY A C 1
ATOM 520 O O . GLY A 1 72 ? 2.543 -10.158 -9.905 1.00 89.25 72 GLY A O 1
ATOM 521 N N . ARG A 1 73 ? 1.152 -9.980 -8.157 1.00 89.75 73 ARG A N 1
ATOM 522 C CA . ARG A 1 73 ? -0.093 -10.162 -8.921 1.00 89.75 73 ARG A CA 1
ATOM 523 C C . ARG A 1 73 ? -0.870 -8.851 -9.020 1.00 89.75 73 ARG A C 1
ATOM 525 O O . ARG A 1 73 ? -0.929 -8.127 -8.025 1.00 89.75 73 ARG A O 1
ATOM 532 N N . PRO A 1 74 ? -1.512 -8.552 -10.163 1.00 87.81 74 PRO A N 1
ATOM 533 C CA . PRO A 1 74 ? -2.329 -7.356 -10.292 1.00 87.81 74 PRO A CA 1
ATOM 534 C C . PRO A 1 74 ? -3.479 -7.395 -9.293 1.00 87.81 74 PRO A C 1
ATOM 536 O O . PRO A 1 74 ? -4.217 -8.381 -9.198 1.00 87.81 74 PRO A O 1
ATOM 539 N N . CYS 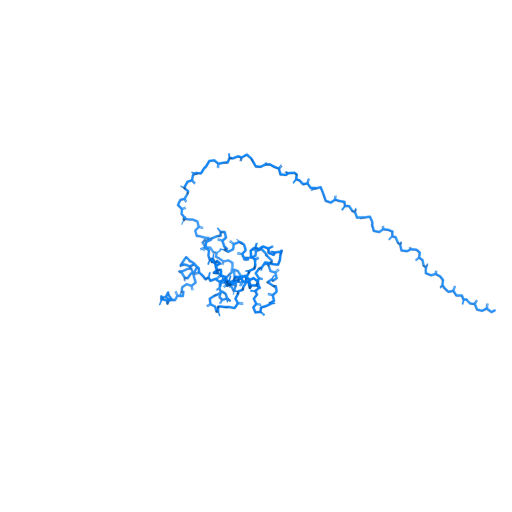A 1 75 ? -3.635 -6.311 -8.539 1.00 85.88 75 CYS A N 1
ATOM 540 C CA . CYS A 1 75 ? -4.815 -6.118 -7.720 1.00 85.88 75 CYS A CA 1
ATOM 541 C C . CYS A 1 75 ? -6.045 -6.133 -8.634 1.00 85.88 75 CYS A C 1
ATOM 543 O O . CYS A 1 75 ? -6.075 -5.456 -9.661 1.00 85.88 75 CYS A O 1
ATOM 545 N N . SER A 1 76 ? -7.083 -6.876 -8.244 1.00 83.38 76 SER A N 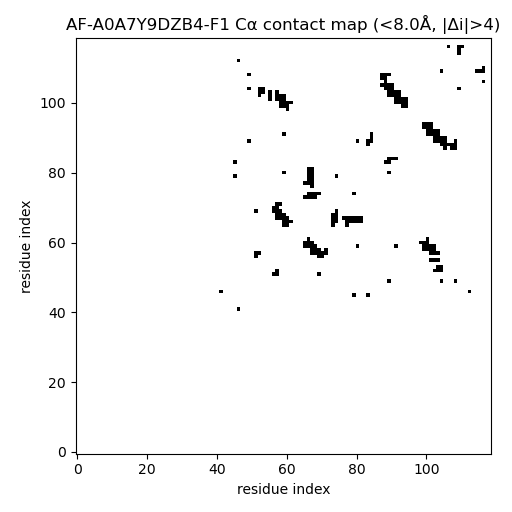1
ATOM 546 C CA . SER A 1 76 ? -8.347 -6.916 -8.991 1.00 83.38 76 SER A CA 1
ATOM 547 C C . SER A 1 76 ? -9.006 -5.538 -9.118 1.00 83.38 76 SER A C 1
ATOM 549 O O . SER A 1 76 ? -9.860 -5.341 -9.975 1.00 83.38 76 SER A O 1
ATOM 551 N N . ASP A 1 77 ? -8.602 -4.585 -8.277 1.00 85.25 77 ASP A N 1
ATOM 552 C CA . ASP A 1 77 ? -8.921 -3.172 -8.413 1.00 85.25 77 ASP A CA 1
ATOM 553 C C . ASP A 1 77 ? -7.687 -2.402 -8.910 1.00 85.25 77 ASP A C 1
ATOM 555 O O . ASP A 1 77 ? -6.852 -1.940 -8.129 1.00 85.25 77 ASP A O 1
ATOM 559 N N . GLN A 1 78 ? -7.580 -2.254 -10.233 1.00 84.50 78 GLN A N 1
ATOM 560 C CA . GLN A 1 78 ? -6.449 -1.584 -10.887 1.00 84.50 78 GLN A CA 1
ATOM 561 C C . GLN A 1 78 ? -6.266 -0.118 -10.453 1.00 84.50 78 GLN A C 1
ATOM 563 O O . GLN A 1 78 ? -5.166 0.422 -10.545 1.00 84.50 78 GLN A O 1
ATOM 568 N N . PHE A 1 79 ? -7.325 0.534 -9.958 1.00 85.81 79 PHE A N 1
ATOM 569 C CA . PHE A 1 79 ? -7.291 1.938 -9.544 1.00 85.81 79 PHE A CA 1
ATOM 570 C C . PHE A 1 79 ? -7.025 2.116 -8.048 1.00 85.81 79 PHE A C 1
ATOM 572 O O . PHE A 1 79 ? -6.786 3.244 -7.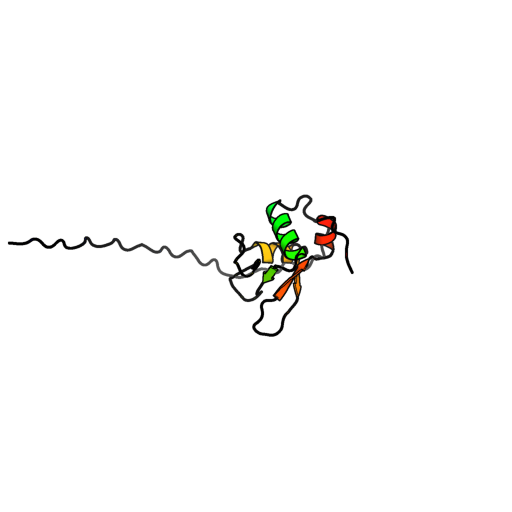610 1.00 85.81 79 PHE A O 1
ATOM 579 N N . ALA A 1 80 ? -7.034 1.035 -7.261 1.00 86.56 80 ALA A N 1
ATOM 580 C CA . ALA A 1 80 ? -6.879 1.115 -5.814 1.00 86.56 80 ALA A CA 1
ATOM 581 C C . ALA A 1 80 ? -5.568 1.790 -5.401 1.00 86.56 80 ALA A C 1
ATOM 583 O O . ALA A 1 80 ? -5.591 2.671 -4.549 1.00 86.56 80 ALA A O 1
ATOM 584 N N . GLY A 1 81 ? -4.445 1.460 -6.049 1.00 87.56 81 GLY A N 1
ATOM 585 C CA . GLY A 1 81 ? -3.153 2.090 -5.753 1.00 87.56 81 GLY A CA 1
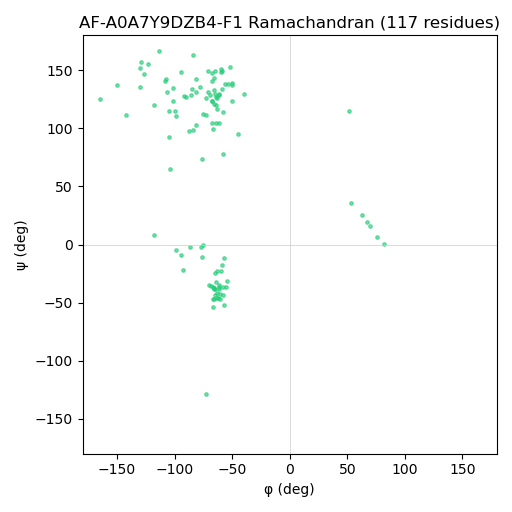ATOM 586 C C . GLY A 1 81 ? -3.196 3.612 -5.915 1.00 87.56 81 GLY A C 1
ATOM 587 O O . GLY A 1 81 ? -2.897 4.348 -4.978 1.00 87.56 81 GLY A O 1
ATOM 588 N N . HIS A 1 82 ? -3.667 4.096 -7.068 1.00 87.00 82 HIS A N 1
ATOM 589 C CA . HIS A 1 82 ? -3.773 5.535 -7.326 1.00 87.00 82 HIS A CA 1
ATOM 590 C C . HIS A 1 82 ? -4.776 6.218 -6.398 1.00 87.00 82 HIS A C 1
ATOM 592 O O . HIS A 1 82 ? -4.527 7.336 -5.952 1.00 87.00 82 HIS A O 1
ATOM 598 N N . ARG A 1 83 ? -5.899 5.562 -6.085 1.00 87.69 83 ARG A N 1
ATOM 599 C CA . ARG A 1 83 ? -6.895 6.090 -5.149 1.00 87.69 83 ARG A CA 1
ATOM 600 C C . ARG A 1 83 ? -6.314 6.240 -3.744 1.00 87.69 83 ARG A C 1
ATOM 602 O O . ARG A 1 83 ? -6.476 7.301 -3.155 1.00 87.69 83 ARG A O 1
ATOM 609 N N . LEU A 1 84 ? -5.598 5.236 -3.240 1.00 87.56 84 LEU A N 1
ATOM 610 C CA . LEU A 1 84 ? -4.970 5.281 -1.916 1.00 87.56 84 LEU A CA 1
ATOM 611 C C . LEU A 1 84 ? -3.852 6.329 -1.838 1.00 87.56 84 LEU A C 1
ATOM 613 O O . LEU A 1 84 ? -3.738 7.016 -0.825 1.00 87.56 84 LEU A O 1
ATOM 617 N N . VAL A 1 85 ? -3.068 6.496 -2.907 1.00 89.44 85 VAL A N 1
ATOM 618 C CA . VAL A 1 85 ? -2.043 7.551 -2.989 1.00 89.44 85 VAL A CA 1
ATOM 619 C C . VAL A 1 85 ? -2.684 8.941 -3.030 1.00 89.44 85 VAL A C 1
ATOM 621 O O . VAL A 1 85 ? -2.294 9.816 -2.262 1.00 89.44 85 VAL A O 1
ATOM 624 N N . ARG A 1 86 ? -3.716 9.149 -3.860 1.00 87.12 86 ARG A N 1
ATOM 625 C CA . ARG A 1 86 ? -4.447 10.429 -3.934 1.00 87.12 86 ARG A CA 1
ATOM 626 C C . ARG A 1 86 ? -5.176 10.777 -2.637 1.00 87.12 86 ARG A C 1
ATOM 628 O O . ARG A 1 86 ? -5.289 11.953 -2.319 1.00 87.12 86 ARG A O 1
ATOM 635 N N . ALA A 1 87 ? -5.650 9.773 -1.902 1.00 86.00 87 ALA A N 1
ATOM 636 C CA . ALA A 1 87 ? -6.269 9.940 -0.589 1.00 86.00 87 ALA A CA 1
ATOM 637 C C . ALA A 1 87 ? -5.247 10.168 0.541 1.00 86.00 87 ALA A C 1
ATOM 639 O O . ALA A 1 87 ? -5.637 10.304 1.696 1.00 86.00 87 ALA A O 1
ATOM 640 N N . GLY A 1 88 ? -3.942 10.158 0.246 1.00 89.38 88 GLY A N 1
ATOM 641 C CA . GLY A 1 88 ? -2.900 10.315 1.259 1.00 89.38 88 GLY A CA 1
ATOM 642 C C . GLY A 1 88 ? -2.813 9.145 2.242 1.00 89.38 88 GLY A C 1
ATOM 643 O O . GLY A 1 88 ? -2.241 9.308 3.315 1.00 89.38 88 GLY A O 1
ATOM 644 N N . LEU A 1 89 ? -3.360 7.970 1.904 1.00 88.81 89 LEU A N 1
ATOM 645 C CA . LEU A 1 89 ? -3.329 6.750 2.726 1.00 88.81 89 LEU A CA 1
ATOM 646 C C . LEU A 1 89 ? -2.130 5.845 2.387 1.00 88.81 89 LEU A C 1
ATOM 648 O O . LEU A 1 89 ? -1.688 5.039 3.205 1.00 88.81 89 LEU A O 1
ATOM 652 N N . ALA A 1 90 ? -1.570 5.994 1.190 1.00 90.50 90 ALA A N 1
ATOM 653 C CA . ALA A 1 90 ? -0.374 5.287 0.757 1.00 90.50 90 ALA A CA 1
ATOM 654 C C . ALA A 1 90 ? 0.650 6.258 0.162 1.00 90.50 90 ALA A C 1
ATOM 656 O O . ALA A 1 90 ? 0.296 7.288 -0.408 1.00 90.50 90 ALA A O 1
ATOM 657 N N . ARG A 1 91 ? 1.929 5.903 0.266 1.00 91.94 91 ARG A N 1
ATOM 658 C CA . ARG A 1 91 ? 3.046 6.603 -0.372 1.00 91.94 91 ARG A CA 1
ATOM 659 C C . ARG A 1 91 ? 3.878 5.631 -1.195 1.00 91.94 91 ARG A C 1
ATOM 661 O O . ARG A 1 91 ? 4.031 4.468 -0.822 1.00 91.94 91 ARG A O 1
ATOM 668 N N . LEU A 1 92 ? 4.429 6.125 -2.297 1.00 91.25 92 LEU A N 1
ATOM 669 C CA . LEU A 1 92 ? 5.372 5.379 -3.121 1.00 91.25 92 LEU A CA 1
ATOM 670 C C . LEU A 1 92 ? 6.791 5.646 -2.627 1.00 91.25 92 LEU A C 1
ATOM 672 O O . LEU A 1 92 ? 7.208 6.795 -2.498 1.00 91.25 92 LEU A O 1
ATOM 676 N N . ILE A 1 93 ? 7.526 4.576 -2.351 1.00 91.19 93 ILE A N 1
ATOM 677 C CA . ILE A 1 93 ? 8.954 4.617 -2.061 1.00 91.19 93 ILE A CA 1
ATOM 678 C C . ILE A 1 93 ? 9.675 4.240 -3.348 1.00 91.19 93 ILE A C 1
ATOM 680 O O . ILE A 1 93 ? 9.607 3.087 -3.790 1.00 91.19 93 ILE A O 1
ATOM 684 N N . ALA A 1 94 ? 10.348 5.226 -3.942 1.00 89.62 94 ALA A N 1
ATOM 685 C CA . ALA A 1 94 ? 11.128 5.037 -5.155 1.00 89.62 94 ALA A CA 1
ATOM 686 C C . ALA A 1 94 ? 12.179 3.936 -4.962 1.00 89.62 94 ALA A C 1
ATOM 688 O O . ALA A 1 94 ? 12.832 3.845 -3.921 1.00 89.62 94 ALA A O 1
ATOM 689 N N . GLN A 1 95 ? 12.321 3.098 -5.982 1.00 88.75 95 GLN A N 1
ATOM 690 C CA . GLN A 1 95 ? 13.329 2.047 -6.067 1.00 88.75 95 GLN A CA 1
ATOM 691 C C . GLN A 1 95 ? 14.308 2.379 -7.203 1.00 88.75 95 GLN A C 1
ATOM 693 O O . GLN A 1 95 ? 14.022 3.267 -8.012 1.00 88.75 95 GLN A O 1
ATOM 698 N N . PRO A 1 96 ? 15.466 1.696 -7.286 1.00 88.12 96 PRO A N 1
ATOM 699 C CA . PRO A 1 96 ? 16.378 1.859 -8.411 1.00 88.12 96 PRO A CA 1
ATOM 700 C C . PRO A 1 96 ? 15.671 1.687 -9.768 1.00 88.12 96 PRO A C 1
ATOM 702 O O . PRO A 1 96 ? 14.688 0.943 -9.850 1.00 88.12 96 PRO A O 1
ATOM 705 N N . PRO A 1 97 ? 16.179 2.319 -10.842 1.00 84.12 97 PRO A N 1
ATOM 706 C CA . PRO A 1 97 ? 15.584 2.232 -12.173 1.00 84.12 97 PRO A CA 1
ATOM 707 C C . PRO A 1 97 ? 15.309 0.786 -12.601 1.00 84.12 97 PRO A C 1
ATOM 709 O O . PRO A 1 97 ? 16.132 -0.105 -12.391 1.00 84.12 97 PRO A O 1
ATOM 712 N N . GLY A 1 98 ? 14.141 0.552 -13.201 1.00 84.06 98 GLY A N 1
ATOM 713 C CA . GLY A 1 98 ? 13.709 -0.783 -13.629 1.00 84.06 98 GLY A CA 1
ATOM 714 C C . GLY A 1 98 ? 13.095 -1.650 -12.523 1.00 84.06 98 GLY A C 1
ATOM 715 O O . GLY A 1 98 ? 12.690 -2.776 -12.805 1.00 84.06 98 GLY A O 1
ATOM 716 N N . ARG A 1 99 ? 12.981 -1.149 -11.284 1.00 86.00 99 ARG A N 1
ATOM 717 C CA . ARG A 1 99 ? 12.210 -1.798 -10.212 1.00 86.00 99 ARG A CA 1
ATOM 718 C C . ARG A 1 99 ? 10.928 -1.020 -9.910 1.00 86.00 99 ARG A C 1
ATOM 720 O O . ARG A 1 99 ? 10.962 0.209 -9.885 1.00 86.00 99 ARG A O 1
ATOM 727 N N . PRO A 1 100 ? 9.804 -1.710 -9.649 1.00 89.12 100 PRO A N 1
ATOM 728 C CA . PRO A 1 100 ? 8.586 -1.039 -9.221 1.00 89.12 100 PRO A CA 1
ATOM 729 C C . PRO A 1 100 ? 8.797 -0.394 -7.847 1.00 89.12 100 PRO A C 1
ATOM 731 O O . PRO A 1 100 ? 9.563 -0.897 -7.023 1.00 89.12 100 PRO A O 1
ATOM 734 N N . CYS A 1 101 ? 8.101 0.711 -7.593 1.00 91.62 101 CYS A N 1
ATOM 735 C CA . CYS A 1 101 ? 8.127 1.378 -6.298 1.00 91.62 101 CYS A CA 1
ATOM 736 C C . CYS A 1 101 ? 7.485 0.481 -5.238 1.00 91.62 101 CYS A C 1
ATOM 738 O O . CYS A 1 101 ? 6.480 -0.184 -5.497 1.00 91.62 101 CYS A O 1
ATOM 740 N N . THR A 1 102 ? 8.027 0.502 -4.025 1.00 93.38 102 THR A N 1
ATOM 741 C CA . THR A 1 102 ? 7.371 -0.132 -2.877 1.00 93.38 102 THR A CA 1
ATOM 742 C C . THR A 1 102 ? 6.251 0.779 -2.402 1.00 93.38 102 THR A C 1
ATOM 744 O O . THR A 1 102 ? 6.443 1.990 -2.280 1.00 93.38 102 THR A O 1
ATOM 747 N N . VAL A 1 103 ? 5.081 0.217 -2.118 1.00 92.88 103 VAL A N 1
ATOM 748 C CA . VAL A 1 103 ? 3.977 0.974 -1.526 1.00 92.88 103 VAL A CA 1
ATOM 749 C C . VAL A 1 103 ? 4.077 0.854 -0.013 1.00 92.88 103 VAL A C 1
ATOM 751 O O . VAL A 1 103 ? 4.162 -0.251 0.516 1.00 92.88 103 VAL A O 1
ATOM 754 N N . ALA A 1 104 ? 4.063 1.986 0.683 1.00 93.06 104 ALA A N 1
ATOM 755 C CA . ALA A 1 104 ? 4.074 2.044 2.140 1.00 93.06 104 ALA A CA 1
ATOM 756 C C . ALA A 1 104 ? 2.873 2.831 2.663 1.00 93.06 104 ALA A C 1
ATOM 758 O O . ALA A 1 104 ? 2.335 3.699 1.973 1.00 93.06 104 ALA A O 1
ATOM 759 N N . LEU A 1 105 ? 2.468 2.548 3.901 1.00 91.88 105 LEU A N 1
ATOM 760 C CA . LEU A 1 105 ? 1.417 3.310 4.565 1.00 91.88 105 LEU A CA 1
ATOM 761 C C . LEU A 1 105 ? 1.872 4.742 4.851 1.00 91.88 105 LEU A C 1
ATOM 763 O O . LEU A 1 105 ? 3.049 5.006 5.123 1.00 91.88 105 LEU A O 1
ATOM 767 N N . SER A 1 106 ? 0.915 5.664 4.805 1.00 89.69 106 SER A N 1
ATOM 768 C CA . SER A 1 106 ? 1.079 6.988 5.393 1.00 89.69 106 SER A CA 1
ATOM 769 C C . SER A 1 106 ? 0.750 6.962 6.895 1.00 89.69 106 SER A C 1
ATOM 771 O O . SER A 1 106 ? 0.051 6.054 7.357 1.00 89.69 106 SER A O 1
ATOM 773 N N . PRO A 1 107 ? 1.169 7.983 7.665 1.00 85.88 107 PRO A N 1
ATOM 774 C CA . PRO A 1 107 ? 0.753 8.127 9.061 1.00 85.88 107 PRO A CA 1
ATOM 775 C C . PRO A 1 107 ? -0.773 8.147 9.240 1.00 85.88 107 PRO A C 1
ATOM 777 O O . PRO A 1 107 ? -1.285 7.549 10.182 1.00 85.88 107 PRO A O 1
ATOM 780 N N . ALA A 1 108 ? -1.506 8.761 8.303 1.00 85.69 108 ALA A N 1
ATOM 781 C CA . ALA A 1 108 ? -2.968 8.802 8.325 1.00 85.69 108 ALA A CA 1
ATOM 782 C C . ALA A 1 108 ? -3.585 7.400 8.193 1.00 85.69 108 ALA A C 1
ATOM 784 O O . ALA A 1 108 ? -4.510 7.059 8.926 1.00 85.69 108 ALA A O 1
ATOM 785 N N . ALA A 1 109 ? -3.043 6.551 7.315 1.00 86.31 109 ALA A N 1
ATOM 786 C CA . ALA A 1 109 ? -3.519 5.177 7.188 1.00 86.31 109 ALA A CA 1
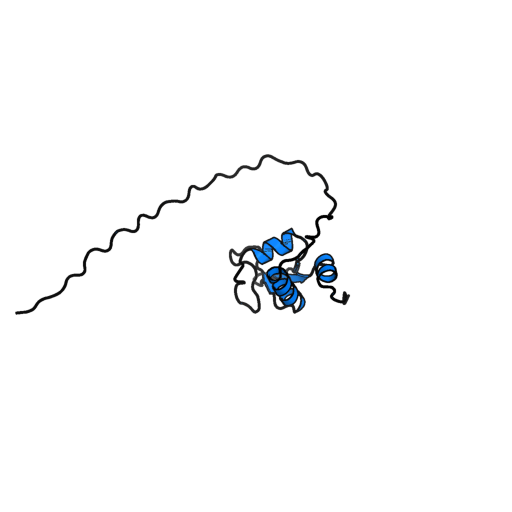ATOM 787 C C . ALA A 1 109 ? -3.164 4.306 8.397 1.00 86.31 109 ALA A C 1
ATOM 789 O O . ALA A 1 109 ? -3.963 3.458 8.783 1.00 86.31 109 ALA A O 1
ATOM 790 N N . VAL A 1 110 ? -1.999 4.517 9.016 1.00 85.81 110 VAL A N 1
ATOM 791 C CA . VAL A 1 110 ? -1.625 3.816 10.256 1.00 85.81 110 VAL A CA 1
ATOM 792 C C . VAL A 1 110 ? -2.595 4.169 11.387 1.00 85.81 110 VAL A C 1
ATOM 794 O O . VAL A 1 110 ? -3.109 3.261 12.041 1.00 85.81 110 VAL A O 1
ATOM 797 N N . ALA A 1 111 ? -2.911 5.459 11.555 1.00 84.88 111 ALA A N 1
ATOM 798 C CA . ALA A 1 111 ? -3.897 5.930 12.528 1.00 84.88 111 ALA A CA 1
ATOM 799 C C . ALA A 1 111 ? -5.292 5.340 12.264 1.00 84.88 111 ALA A C 1
ATOM 801 O O . ALA A 1 111 ? -5.944 4.861 13.187 1.00 84.88 111 ALA A O 1
ATOM 802 N N . LEU A 1 112 ? -5.713 5.294 10.996 1.00 83.19 112 LEU A N 1
ATOM 803 C CA . LEU A 1 112 ? -7.007 4.739 10.597 1.00 83.19 112 LEU A CA 1
ATOM 804 C C . LEU A 1 112 ? -7.109 3.229 10.849 1.00 83.19 112 LEU A C 1
ATOM 806 O O . LEU A 1 112 ? -8.156 2.729 11.255 1.00 83.19 112 LEU A O 1
ATOM 810 N N . LEU A 1 113 ? -6.025 2.485 10.623 1.00 83.25 113 LEU A N 1
ATOM 811 C CA . LEU A 1 113 ? -5.982 1.048 10.891 1.00 83.25 113 LEU A CA 1
ATOM 812 C C . LEU A 1 113 ? -5.841 0.712 12.383 1.00 83.25 113 LEU A C 1
ATOM 814 O O . LEU A 1 113 ? -5.971 -0.462 12.737 1.00 83.25 113 LEU A O 1
ATOM 818 N N . GLY A 1 114 ? -5.556 1.700 13.239 1.00 80.31 114 GLY A N 1
ATOM 819 C CA . GLY A 1 114 ? -5.235 1.479 14.648 1.00 80.31 114 GLY A CA 1
ATOM 820 C C . GLY A 1 114 ? -3.956 0.659 14.843 1.00 80.31 114 GLY A C 1
ATOM 821 O O . GLY A 1 114 ? -3.825 -0.043 15.845 1.00 80.31 114 GLY A O 1
ATOM 822 N N . LEU A 1 115 ? -3.034 0.689 13.872 1.00 72.88 115 LEU A N 1
ATOM 823 C CA . LEU A 1 115 ? -1.756 -0.011 13.978 1.00 72.88 115 LEU A CA 1
ATOM 824 C C . LEU A 1 115 ? -0.773 0.827 14.811 1.00 72.88 115 LEU A C 1
ATOM 826 O O . LEU A 1 115 ? -0.750 2.052 14.671 1.00 72.88 115 LEU A O 1
ATOM 830 N N . PRO A 1 116 ? 0.066 0.203 15.656 1.00 55.31 116 PRO A N 1
ATOM 831 C CA . PRO A 1 116 ? 1.116 0.929 16.356 1.00 55.31 116 PRO A CA 1
ATOM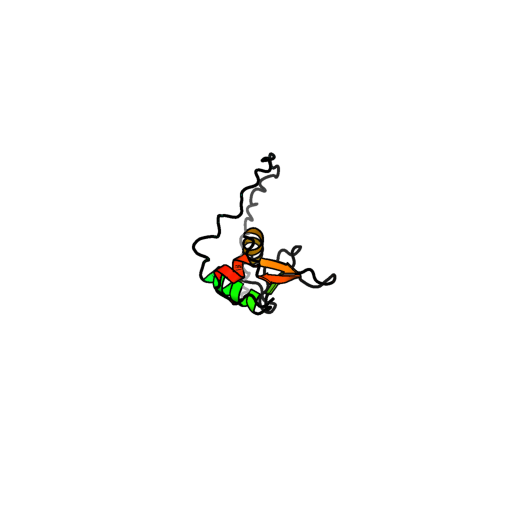 832 C C . PRO A 1 116 ? 2.103 1.509 15.334 1.00 55.31 116 PRO A C 1
ATOM 834 O O . PRO A 1 116 ? 2.639 0.784 14.492 1.00 55.31 116 PRO A O 1
ATOM 837 N N . ILE A 1 117 ? 2.345 2.822 15.402 1.00 52.91 117 ILE A N 1
ATOM 838 C CA . ILE A 1 117 ? 3.368 3.491 14.591 1.00 52.91 117 ILE A CA 1
ATOM 839 C C . ILE A 1 117 ? 4.721 2.961 15.072 1.00 52.91 117 ILE A C 1
ATOM 841 O O . ILE A 1 117 ? 5.223 3.381 16.110 1.00 52.91 117 ILE A O 1
ATOM 845 N N . THR A 1 118 ? 5.291 1.997 14.354 1.00 50.25 118 THR A N 1
ATOM 846 C CA . THR A 1 118 ? 6.661 1.549 14.619 1.00 50.25 118 THR A CA 1
ATOM 847 C C . THR A 1 118 ? 7.566 2.462 13.798 1.00 50.25 118 THR A C 1
ATOM 849 O O . THR A 1 118 ? 7.633 2.315 12.577 1.00 50.25 118 THR A O 1
ATOM 852 N N . LEU A 1 119 ? 8.107 3.492 14.457 1.00 41.47 119 LEU A N 1
ATOM 853 C CA . LEU A 1 119 ? 9.065 4.450 13.892 1.00 41.47 119 LEU A CA 1
ATOM 854 C C . LEU A 1 119 ? 10.434 3.803 13.676 1.00 41.47 119 LEU A C 1
ATOM 856 O O . LEU A 1 119 ? 10.837 2.996 14.546 1.00 41.47 119 LEU A O 1
#

pLDDT: mean 71.63, std 20.04, range [32.5, 94.19]

Radius of gyration: 22.56 Å; Cα contacts (8 Å, |Δi|>4): 119; chains: 1; bounding box: 36×68×70 Å

Mean predicted aligned error: 15.21 Å

Nearest PDB structures (foldseek):
  7mca-assembly1_A  TM=5.182E-01  e=5.206E-01  Saccharomyces cerevisiae
  4v5o-assembly2_B8  TM=4.410E-01  e=1.885E+00  Tetrahymena thermophila
  7tjf-assembly1_A  TM=3.931E-01  e=6.734E-01  Saccharomyces cerevisiae
  3ere-assembly1_D  TM=4.788E-01  e=5.277E+00  Mycobacterium tuberculosis H37Rv
  6gqb-assembly1_AA  TM=4.847E-01  e=6.401E+00  Saccharomyces cerevisiae S288C

Sequence (119 aa):
MTVPAARGPRRPAVRTPHPALAATPPAVPEARRPPEDVPEAVSPRDRAILMAVAAGRCTMNPDAAEGLLVDGRPCSDQFAGHRLVRAGLARLIAQPPGRPCTVALSPAAVALLGLPITL

Secondary structure (DSSP, 8-state):
-------PPPPP---PPPP-----PPPPP-----S----SS--HHHHHHHHHHHTT-EEE-TTSS--EEETTEE-SSTTHHHHHHHTTSEEEE--STTSPEEEEE-HHHHHHHT-----